Protein AF-A9U5Z5-F1 (afdb_monomer)

Sequence (69 aa):
MSWEAMLPMGIISAMIFVMGTSQYVVHTSIYGKPKHPRHDAWDRAMDERDARLKEEYEKSQSNKQRSIS

Secondary structure (DSSP, 8-state):
--HHHHHHHHHHHHHHHHHHHHHHHHHHHHHSSPPPTT--HHHHHHHHHHHHHHHHHHHHHHHHHHTT-

Solvent-accessible surface area (backbone atoms only — not comparable to full-atom values): 4062 Å² total; per-residue (Å²): 128,70,67,74,57,46,57,62,52,50,51,53,51,51,51,54,51,50,55,57,49,50,55,49,51,54,41,27,69,76,70,73,42,74,80,71,84,82,73,46,76,65,54,51,55,47,54,56,48,52,53,54,53,49,54,53,49,52,52,51,52,54,53,52,53,63,74,72,109

Radius of gyration: 22.91 Å; Cα contacts (8 Å, |Δi|>4): 10; chains: 1; bounding box: 41×28×69 Å

InterPro domains:
  IPR017384 NADH dehydrogenase [ubiquinone] (complex I), alpha subcomplex subunit 1 [PF15879] (3-54)
  IPR017384 NADH dehydrogenase [ubiquinone] (complex I), alpha subcomplex subunit 1 [PTHR17098] (1-64)

Nearest PDB structures (foldseek):
  8bef-assembly1_a  TM=9.369E-01  e=1.824E-04  Arabid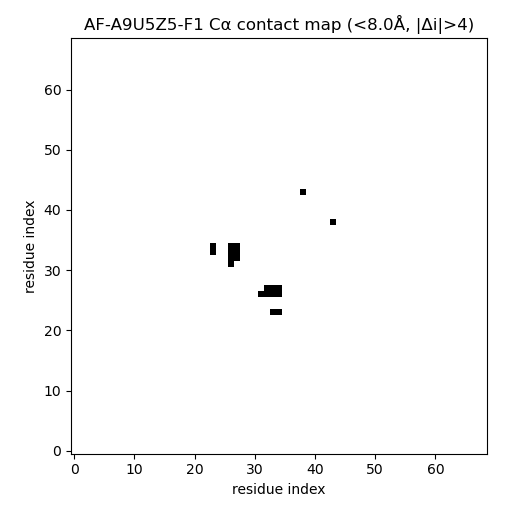opsis thaliana

Foldseek 3Di:
DVVVVVVVVVVVVVVVVCVVVVVQVVVCVPVVDGDDPPCDPVNVVVVVVVVVVVVVVVVVVVVVVVVVD

pLDDT: mean 86.78, std 8.24, range [55.62, 96.5]

Mean predicted aligned error: 8.29 Å

Organism: Physcomitrium patens (NCBI:txid3218)

Structure (mmCIF, N/CA/C/O backbone):
data_AF-A9U5Z5-F1
#
_entry.id   AF-A9U5Z5-F1
#
loop_
_atom_site.group_PDB
_atom_site.id
_atom_site.type_symbol
_atom_site.label_atom_id
_atom_site.label_alt_id
_atom_site.label_comp_id
_atom_site.label_asym_id
_atom_site.label_entity_id
_atom_site.label_seq_id
_atom_site.pdbx_PDB_ins_code
_atom_site.Cartn_x
_atom_site.Cartn_y
_atom_site.Cartn_z
_atom_site.occupancy
_atom_site.B_iso_or_equiv
_atom_site.auth_seq_id
_atom_site.auth_comp_id
_atom_site.auth_asym_id
_atom_site.auth_atom_id
_atom_site.pdbx_PDB_model_num
ATOM 1 N N . MET A 1 1 ? 23.490 1.562 -33.086 1.00 60.81 1 MET A N 1
ATOM 2 C CA . MET A 1 1 ? 22.199 0.897 -33.369 1.00 60.81 1 MET A CA 1
ATOM 3 C C . MET A 1 1 ? 21.502 0.357 -32.114 1.00 60.81 1 MET A C 1
ATOM 5 O O . MET A 1 1 ? 20.285 0.344 -32.101 1.00 60.81 1 MET A O 1
ATOM 9 N N . SER A 1 2 ? 22.199 -0.035 -31.036 1.00 72.69 2 SER A N 1
ATOM 10 C CA . SER A 1 2 ? 21.555 -0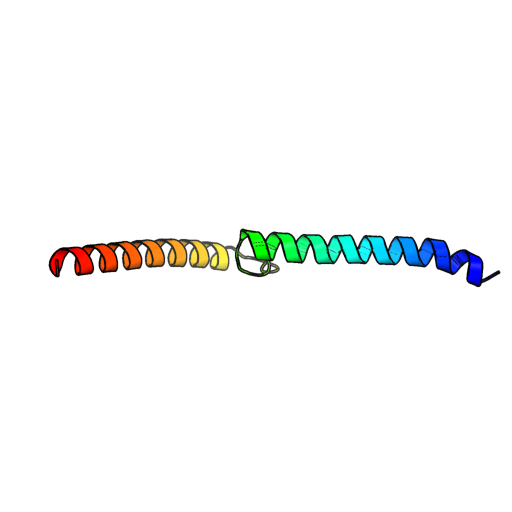.488 -29.781 1.00 72.69 2 SER A CA 1
ATOM 11 C C . SER A 1 2 ? 21.137 0.638 -28.819 1.00 72.69 2 SER A C 1
ATOM 13 O O . SER A 1 2 ? 20.155 0.494 -28.099 1.00 72.69 2 SER A O 1
ATOM 15 N N . TRP A 1 3 ? 21.843 1.773 -28.817 1.00 79.69 3 TRP A N 1
ATOM 16 C CA . TRP A 1 3 ? 21.584 2.881 -27.884 1.00 79.69 3 TRP A CA 1
ATOM 17 C C . TRP A 1 3 ? 20.259 3.619 -28.144 1.00 79.69 3 TRP A C 1
ATOM 19 O O . TRP A 1 3 ? 19.556 3.983 -27.207 1.00 79.69 3 TRP A O 1
ATOM 29 N N . GLU A 1 4 ? 19.863 3.778 -29.408 1.00 82.50 4 GLU A N 1
ATOM 30 C CA . GLU A 1 4 ? 18.605 4.447 -29.785 1.00 82.50 4 GLU A CA 1
ATOM 31 C C . GLU A 1 4 ? 17.366 3.677 -29.302 1.00 82.50 4 GLU A C 1
ATOM 33 O O . GLU A 1 4 ? 16.352 4.286 -28.975 1.00 82.50 4 GLU A O 1
ATOM 38 N N . ALA A 1 5 ? 17.461 2.349 -29.174 1.00 86.75 5 ALA A N 1
ATOM 39 C CA . ALA A 1 5 ? 16.389 1.507 -28.649 1.00 86.75 5 ALA A CA 1
ATOM 40 C C . ALA A 1 5 ? 16.269 1.559 -27.112 1.00 86.75 5 ALA A C 1
ATOM 42 O O . ALA A 1 5 ? 15.225 1.203 -26.566 1.00 86.75 5 ALA A O 1
ATOM 43 N N . MET A 1 6 ? 17.296 2.027 -26.393 1.00 89.75 6 MET A N 1
ATOM 44 C CA . MET A 1 6 ? 17.247 2.129 -24.928 1.00 89.75 6 MET A CA 1
ATOM 45 C C . MET A 1 6 ? 16.326 3.251 -24.451 1.00 89.75 6 MET A C 1
ATOM 47 O O . MET A 1 6 ? 15.681 3.103 -23.416 1.00 89.75 6 MET A O 1
ATOM 51 N N . LEU A 1 7 ? 16.223 4.347 -25.206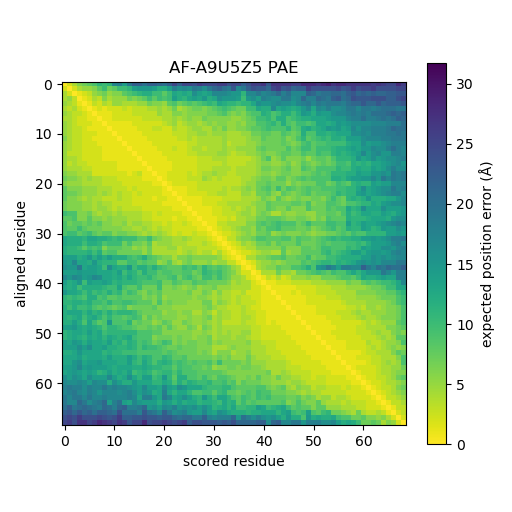 1.00 91.06 7 LEU A N 1
ATOM 52 C CA . LEU A 1 7 ? 15.368 5.482 -24.857 1.00 91.06 7 LEU A CA 1
ATOM 53 C C . LEU A 1 7 ? 13.873 5.098 -24.788 1.00 91.06 7 LEU A C 1
ATOM 55 O O . LEU A 1 7 ? 13.268 5.297 -23.731 1.00 91.06 7 LEU A O 1
ATOM 59 N N . PRO A 1 8 ? 13.263 4.485 -25.824 1.00 93.56 8 PRO A N 1
ATOM 60 C CA . PRO A 1 8 ? 11.872 4.045 -25.737 1.00 93.56 8 PRO A CA 1
ATOM 61 C C . PRO A 1 8 ? 11.669 2.937 -24.694 1.00 93.56 8 PRO A C 1
ATOM 63 O O . PRO A 1 8 ? 10.680 2.965 -23.963 1.00 93.56 8 PRO A O 1
ATOM 66 N N . MET A 1 9 ? 12.617 2.005 -24.544 1.00 94.62 9 MET A N 1
ATOM 67 C CA . MET A 1 9 ? 12.530 0.953 -23.520 1.00 94.62 9 MET A CA 1
ATOM 68 C C . MET A 1 9 ? 12.588 1.511 -22.091 1.00 94.62 9 MET A C 1
ATOM 70 O O . MET A 1 9 ? 11.880 1.023 -21.205 1.00 94.62 9 MET A O 1
ATOM 74 N N . GLY A 1 10 ? 13.386 2.556 -21.864 1.00 93.94 10 GLY A N 1
ATOM 75 C CA . GLY A 1 10 ? 13.468 3.257 -20.585 1.00 93.94 10 GLY A CA 1
ATOM 76 C C . GLY A 1 10 ? 12.157 3.950 -20.224 1.00 93.94 10 GLY A C 1
ATOM 77 O O . GLY A 1 10 ? 11.692 3.826 -19.092 1.00 93.94 10 GLY A O 1
ATOM 78 N N . ILE A 1 11 ? 11.510 4.597 -21.198 1.00 95.56 11 ILE A N 1
ATOM 79 C CA . ILE A 1 11 ? 10.202 5.237 -21.002 1.00 95.56 11 ILE A CA 1
ATOM 80 C C . ILE A 1 11 ? 9.140 4.189 -20.650 1.00 95.56 11 ILE A C 1
ATOM 82 O O . ILE A 1 11 ? 8.419 4.358 -19.669 1.00 95.56 11 ILE A O 1
ATOM 86 N N . ILE A 1 12 ? 9.072 3.080 -21.393 1.00 96.31 12 ILE A N 1
ATOM 87 C CA . ILE A 1 12 ? 8.106 2.002 -21.124 1.00 96.31 12 ILE A CA 1
ATOM 88 C C . ILE A 1 12 ? 8.318 1.420 -19.720 1.00 96.31 12 ILE A C 1
ATOM 90 O O . ILE A 1 12 ? 7.360 1.262 -18.962 1.00 96.31 12 ILE A O 1
ATOM 94 N N . SER A 1 13 ? 9.570 1.161 -19.340 1.00 95.19 13 SER A N 1
ATOM 95 C CA . SER A 1 13 ? 9.903 0.631 -18.012 1.00 95.19 13 SER A CA 1
ATOM 96 C C . SER A 1 13 ? 9.512 1.602 -16.897 1.00 95.19 13 SER A C 1
ATOM 98 O O . SER A 1 13 ? 8.921 1.190 -15.898 1.00 95.19 13 SER A O 1
ATOM 100 N N . ALA A 1 14 ? 9.776 2.899 -17.084 1.00 95.50 14 ALA A N 1
ATOM 101 C CA . ALA A 1 14 ? 9.372 3.933 -16.138 1.00 95.50 14 ALA A CA 1
ATOM 102 C C . ALA A 1 14 ? 7.846 3.988 -15.978 1.00 95.50 14 ALA A C 1
ATOM 104 O O . ALA A 1 14 ? 7.349 4.079 -14.857 1.00 95.50 14 ALA A O 1
ATOM 105 N N . MET A 1 15 ? 7.090 3.872 -17.073 1.00 96.50 15 MET A N 1
ATOM 106 C CA . MET A 1 15 ? 5.626 3.876 -17.018 1.00 96.50 15 MET A CA 1
ATOM 107 C C . MET A 1 15 ? 5.067 2.660 -16.271 1.00 96.50 15 MET A C 1
ATOM 109 O O . MET A 1 15 ? 4.192 2.819 -15.420 1.00 96.50 15 MET A O 1
ATOM 113 N N . ILE A 1 16 ? 5.603 1.459 -16.514 1.00 96.31 16 ILE A N 1
ATOM 114 C CA . ILE A 1 16 ? 5.200 0.245 -15.781 1.00 96.31 16 ILE A CA 1
ATOM 115 C C . ILE A 1 16 ? 5.511 0.393 -14.285 1.00 96.31 16 ILE A C 1
ATOM 117 O O . ILE A 1 16 ? 4.684 0.056 -13.435 1.00 96.31 16 ILE A O 1
ATOM 121 N N . PHE A 1 17 ? 6.676 0.950 -13.953 1.00 95.94 17 PHE A N 1
ATOM 122 C CA . PHE A 1 17 ? 7.072 1.187 -12.569 1.00 95.94 17 PHE A CA 1
ATOM 123 C C . PHE A 1 17 ? 6.131 2.167 -11.852 1.00 95.94 17 PHE A C 1
ATOM 125 O O . PHE A 1 17 ? 5.662 1.887 -10.744 1.00 95.94 17 PHE A O 1
ATOM 132 N N . VAL A 1 18 ? 5.799 3.293 -12.491 1.00 95.75 18 VAL A N 1
ATOM 133 C CA . VAL A 1 18 ? 4.861 4.282 -11.935 1.00 95.75 18 VAL A CA 1
ATOM 134 C C . VAL A 1 18 ? 3.469 3.676 -11.763 1.00 95.75 18 VAL A C 1
ATOM 136 O O . VAL A 1 18 ? 2.822 3.896 -10.740 1.00 95.75 18 VAL A O 1
ATOM 139 N N . MET A 1 19 ? 3.011 2.853 -12.706 1.00 94.94 19 MET A N 1
ATOM 140 C CA . MET A 1 19 ? 1.718 2.176 -12.598 1.00 94.94 19 MET A CA 1
ATOM 141 C C . MET A 1 19 ? 1.654 1.242 -11.379 1.00 94.94 19 MET A C 1
ATOM 143 O O . MET A 1 19 ? 0.692 1.303 -10.616 1.00 94.94 19 MET A O 1
ATOM 147 N N . GLY A 1 20 ? 2.678 0.415 -11.150 1.00 90.06 20 GLY A N 1
ATOM 148 C CA . GLY A 1 20 ? 2.701 -0.500 -10.002 1.00 90.06 20 GLY A CA 1
ATOM 149 C C . GLY A 1 20 ? 2.802 0.227 -8.657 1.00 90.06 20 GLY A C 1
ATOM 150 O O . GLY A 1 20 ? 2.069 -0.071 -7.712 1.00 90.06 20 GLY A O 1
ATOM 151 N N . THR A 1 21 ? 3.687 1.221 -8.577 1.00 91.38 21 THR A N 1
ATOM 152 C CA . THR A 1 21 ? 3.930 1.973 -7.336 1.00 91.38 21 THR A CA 1
ATOM 153 C C . THR A 1 21 ? 2.771 2.892 -6.966 1.00 91.38 21 THR A C 1
ATOM 155 O O . THR A 1 21 ? 2.390 2.942 -5.797 1.00 91.38 21 THR A O 1
ATOM 158 N N . SER A 1 22 ? 2.153 3.567 -7.940 1.00 91.25 22 SER A N 1
ATOM 159 C CA . SER A 1 22 ? 0.992 4.434 -7.691 1.00 91.25 22 SER A CA 1
ATOM 160 C C . SER A 1 22 ? -0.176 3.663 -7.076 1.00 91.25 22 SER A C 1
ATOM 162 O O . SER A 1 22 ? -0.750 4.111 -6.084 1.00 91.25 22 SER A O 1
ATOM 164 N N . GLN A 1 23 ? -0.481 2.468 -7.589 1.00 87.88 23 GLN A N 1
ATOM 165 C CA . GLN A 1 23 ? -1.537 1.614 -7.040 1.00 87.88 23 GLN A CA 1
ATOM 166 C C . GLN A 1 23 ? -1.251 1.203 -5.590 1.00 87.88 23 GLN A C 1
ATOM 168 O O . GLN A 1 23 ? -2.155 1.221 -4.752 1.00 87.88 23 GLN A O 1
ATOM 173 N N . TYR A 1 24 ? 0.003 0.870 -5.277 1.00 88.06 24 TYR A N 1
ATOM 174 C CA . TYR A 1 24 ? 0.415 0.509 -3.922 1.00 88.06 24 TYR A CA 1
ATOM 175 C C . TYR A 1 24 ? 0.286 1.684 -2.943 1.00 88.06 24 TYR A C 1
ATOM 177 O O . TYR A 1 24 ? -0.280 1.530 -1.856 1.00 88.06 24 TYR A O 1
ATOM 185 N N . VAL A 1 25 ? 0.774 2.864 -3.337 1.00 89.31 25 VAL A N 1
ATOM 186 C CA . VAL A 1 25 ? 0.750 4.072 -2.500 1.00 89.31 25 VAL A CA 1
ATOM 187 C C . VAL A 1 25 ? -0.685 4.514 -2.229 1.00 89.31 25 VAL A C 1
ATOM 189 O O . VAL A 1 25 ? -1.033 4.757 -1.076 1.00 89.31 25 VAL A O 1
ATOM 192 N N . VAL A 1 26 ? -1.535 4.557 -3.258 1.00 90.81 26 VAL A N 1
ATOM 193 C CA . VAL A 1 26 ? -2.941 4.965 -3.117 1.00 90.81 26 VAL A CA 1
ATOM 194 C C . VAL A 1 26 ? -3.733 3.982 -2.251 1.00 90.81 26 VAL A C 1
ATOM 196 O O . VAL A 1 26 ? -4.520 4.397 -1.405 1.00 90.81 26 VAL A O 1
ATOM 199 N N . HIS A 1 27 ? -3.526 2.671 -2.404 1.00 88.75 27 HIS A N 1
ATOM 200 C CA . HIS A 1 27 ? -4.233 1.701 -1.564 1.00 88.75 27 HIS A CA 1
ATOM 201 C C . HIS A 1 27 ? -3.806 1.799 -0.095 1.00 88.75 27 HIS A C 1
ATOM 203 O O . HIS A 1 27 ? -4.642 1.748 0.807 1.00 88.75 27 HIS A O 1
ATOM 209 N N . THR A 1 28 ? -2.504 1.957 0.142 1.00 89.06 28 THR A N 1
ATOM 210 C CA . THR A 1 28 ? -1.962 2.067 1.498 1.00 89.06 28 THR A CA 1
ATOM 211 C C . THR A 1 28 ? -2.399 3.370 2.168 1.00 89.06 28 THR A C 1
ATOM 213 O O . THR A 1 28 ? -2.668 3.359 3.365 1.00 89.06 28 THR A O 1
ATOM 216 N N . SER A 1 29 ? -2.544 4.473 1.424 1.00 87.19 29 SER A N 1
ATOM 217 C CA . SER A 1 29 ? -3.015 5.742 1.991 1.00 87.19 29 SER A CA 1
ATOM 218 C C . SER A 1 29 ? -4.505 5.733 2.343 1.00 87.19 29 SER A C 1
ATOM 220 O O . SER A 1 29 ? -4.876 6.287 3.373 1.00 87.19 29 SER A O 1
ATOM 222 N N . ILE A 1 30 ? -5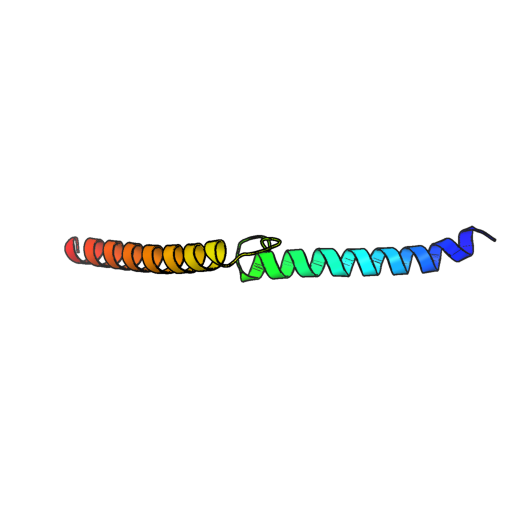.355 5.091 1.533 1.00 88.62 30 ILE A N 1
ATOM 223 C CA . ILE A 1 30 ? -6.809 5.053 1.768 1.00 88.62 30 ILE A CA 1
ATOM 224 C C . ILE A 1 30 ? -7.174 4.067 2.881 1.00 88.62 30 ILE A C 1
ATOM 226 O O . ILE A 1 30 ? -7.954 4.396 3.769 1.00 88.62 30 ILE A O 1
ATOM 230 N N . TYR A 1 31 ? -6.629 2.850 2.832 1.00 82.88 31 TYR A N 1
ATOM 231 C CA . TYR A 1 31 ? -7.031 1.771 3.741 1.00 82.88 31 TYR A CA 1
ATOM 232 C C . TYR A 1 31 ? -6.086 1.601 4.934 1.00 82.88 31 TYR A C 1
ATOM 234 O O . TYR A 1 31 ? -6.337 0.764 5.798 1.00 82.88 31 TYR A O 1
ATOM 242 N N . GLY A 1 32 ? -4.968 2.334 4.971 1.00 84.56 32 GLY A N 1
ATOM 243 C CA . GLY A 1 32 ? -3.938 2.213 6.008 1.00 84.56 32 GLY A CA 1
ATOM 244 C C . GLY A 1 32 ? -3.154 0.895 5.977 1.00 84.56 32 GLY A C 1
ATOM 245 O O . GLY A 1 32 ? -2.213 0.728 6.750 1.00 84.56 32 GLY A O 1
ATOM 246 N N . LYS A 1 33 ? -3.518 -0.044 5.091 1.00 82.69 33 LYS A N 1
ATOM 247 C CA . LYS A 1 33 ? -2.862 -1.341 4.906 1.00 82.69 33 LYS A CA 1
ATOM 248 C C . LYS A 1 33 ? -2.610 -1.636 3.421 1.00 82.69 33 LYS A C 1
ATOM 250 O O . LYS A 1 33 ? -3.416 -1.241 2.567 1.00 82.69 33 LYS A O 1
ATOM 255 N N . PRO A 1 34 ? -1.510 -2.334 3.085 1.00 85.25 34 PRO A N 1
ATOM 256 C CA . PRO A 1 34 ? -1.292 -2.819 1.728 1.00 85.25 34 PRO A CA 1
ATOM 257 C C . PRO A 1 34 ? -2.418 -3.779 1.320 1.00 85.25 34 PRO A C 1
ATOM 259 O O . PRO A 1 34 ? -2.990 -4.486 2.153 1.00 85.25 34 PRO A O 1
ATOM 262 N N .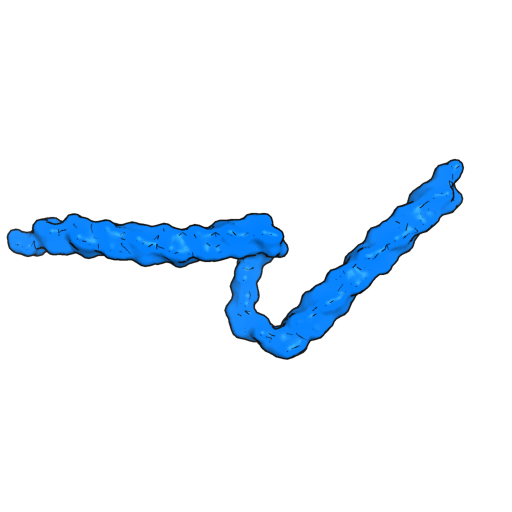 LYS A 1 35 ? -2.757 -3.793 0.027 1.00 82.00 35 LYS A N 1
ATOM 263 C CA . LYS A 1 35 ? -3.836 -4.636 -0.505 1.00 82.00 35 LYS A CA 1
ATOM 264 C C . LYS A 1 35 ? -3.510 -6.110 -0.293 1.00 82.00 35 LYS A C 1
ATOM 266 O O . LYS A 1 35 ? -2.482 -6.569 -0.785 1.00 82.00 35 LYS A O 1
ATOM 271 N N . HIS A 1 36 ? -4.391 -6.850 0.383 1.00 80.69 36 HIS A N 1
ATOM 272 C CA . HIS A 1 36 ? -4.215 -8.289 0.565 1.00 80.69 36 HIS A CA 1
ATOM 273 C C . HIS A 1 36 ? -4.457 -9.019 -0.769 1.00 80.69 36 HIS A C 1
ATOM 275 O O . HIS A 1 36 ? -5.555 -8.918 -1.332 1.00 80.69 36 HIS A O 1
ATOM 281 N N . PRO A 1 37 ? -3.458 -9.724 -1.328 1.00 76.81 37 PRO A N 1
ATOM 282 C CA . PRO A 1 37 ? -3.668 -10.542 -2.514 1.00 76.81 37 PRO A CA 1
ATOM 283 C C . PRO A 1 37 ? -4.563 -11.731 -2.156 1.00 76.81 37 PRO A C 1
ATOM 285 O O . PRO A 1 37 ? -4.307 -12.402 -1.168 1.00 76.81 37 PRO A O 1
ATOM 288 N N . ARG A 1 38 ? -5.567 -12.030 -2.991 1.00 70.25 38 ARG A N 1
ATOM 289 C CA . ARG A 1 38 ? -6.480 -13.179 -2.807 1.00 70.25 38 ARG A CA 1
ATOM 290 C C . ARG A 1 38 ? -7.306 -13.134 -1.512 1.00 70.25 38 ARG A C 1
ATOM 292 O O . ARG A 1 38 ? -7.471 -14.159 -0.870 1.00 70.25 38 ARG A O 1
ATOM 299 N N . HIS A 1 39 ? -7.862 -11.963 -1.198 1.00 81.25 39 HIS A N 1
ATOM 300 C CA . HIS A 1 39 ? -8.852 -11.787 -0.130 1.00 81.25 39 HIS A CA 1
ATOM 301 C C . HIS A 1 39 ? -10.041 -12.732 -0.338 1.00 81.25 39 HIS A C 1
ATOM 303 O O . HIS A 1 39 ? -10.821 -12.570 -1.286 1.00 81.25 39 HIS A O 1
ATOM 309 N N . ASP A 1 40 ? -10.126 -13.764 0.495 1.00 86.62 40 ASP A N 1
ATOM 310 C CA . ASP A 1 40 ? -11.139 -14.802 0.366 1.00 86.62 40 ASP A CA 1
ATOM 311 C C . ASP A 1 40 ? -12.416 -14.451 1.157 1.00 86.62 40 ASP A C 1
ATOM 313 O O . ASP A 1 40 ? -12.610 -13.332 1.643 1.00 86.62 40 ASP A O 1
ATOM 317 N N . ALA A 1 41 ? -13.384 -15.368 1.191 1.00 88.88 41 ALA A N 1
ATOM 318 C CA . ALA A 1 41 ? -14.631 -15.131 1.918 1.00 88.88 41 ALA A CA 1
ATOM 319 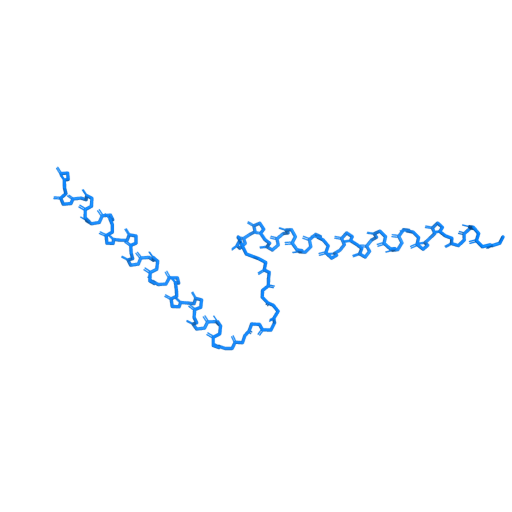C C . ALA A 1 41 ? -14.424 -15.083 3.443 1.00 88.88 41 ALA A C 1
ATOM 321 O O . ALA A 1 41 ? -15.171 -14.394 4.136 1.00 88.88 41 ALA A O 1
ATOM 322 N N . TRP A 1 42 ? -13.418 -15.795 3.956 1.00 89.31 42 TRP A N 1
ATOM 323 C CA . TRP A 1 42 ? -13.096 -15.817 5.375 1.00 89.31 42 TRP A CA 1
ATOM 324 C C . TRP A 1 42 ? -12.435 -14.508 5.803 1.00 89.31 42 TRP A C 1
ATOM 326 O O . TRP A 1 42 ? -12.839 -13.924 6.807 1.00 89.31 42 TRP A O 1
ATOM 336 N N . ASP A 1 43 ? -11.504 -13.992 5.001 1.00 86.56 43 ASP A N 1
ATOM 337 C CA . ASP A 1 43 ? -10.847 -12.713 5.261 1.00 86.56 43 ASP A CA 1
ATOM 338 C C . ASP A 1 43 ? -11.853 -11.555 5.293 1.00 86.56 43 ASP A C 1
ATOM 340 O O . ASP A 1 43 ? -11.775 -10.689 6.163 1.00 86.56 43 ASP A O 1
ATOM 344 N N . ARG A 1 44 ? -12.852 -11.562 4.394 1.00 86.19 44 ARG A N 1
ATOM 345 C CA . ARG A 1 44 ? -13.958 -10.587 4.425 1.00 86.19 44 ARG A CA 1
ATOM 346 C C . ARG A 1 44 ? -14.762 -10.666 5.716 1.00 86.19 44 ARG A C 1
ATOM 348 O O . ARG A 1 44 ? -15.007 -9.637 6.341 1.00 86.19 44 ARG A O 1
ATOM 355 N N . ALA A 1 45 ? -15.144 -11.873 6.128 1.00 90.06 45 ALA A N 1
ATOM 356 C CA . ALA A 1 45 ? -15.897 -12.070 7.363 1.00 90.06 45 ALA A CA 1
ATOM 357 C C . ALA A 1 45 ? -15.095 -11.629 8.601 1.00 90.06 45 ALA A C 1
ATOM 359 O O . ALA A 1 45 ? -15.663 -11.076 9.544 1.00 90.06 45 ALA A O 1
ATOM 360 N N . MET A 1 46 ? -13.777 -11.837 8.588 1.00 90.81 46 MET A N 1
ATOM 361 C CA . MET A 1 46 ? -12.885 -11.392 9.657 1.00 90.81 46 MET A CA 1
ATOM 362 C C . MET A 1 46 ? -12.715 -9.872 9.687 1.00 90.81 46 MET A C 1
ATOM 364 O O . MET A 1 46 ? -12.834 -9.287 10.762 1.00 90.81 46 MET A O 1
ATOM 368 N N . ASP A 1 47 ? -12.528 -9.219 8.537 1.00 87.44 47 ASP A N 1
ATOM 369 C CA . ASP A 1 47 ? -12.455 -7.754 8.454 1.00 87.44 47 ASP A CA 1
ATOM 370 C C . ASP A 1 47 ? -13.760 -7.097 8.960 1.00 87.44 47 ASP A C 1
ATOM 372 O O . ASP A 1 47 ? -13.719 -6.118 9.709 1.00 87.44 47 ASP A O 1
ATOM 376 N N . GLU A 1 48 ? -14.928 -7.654 8.614 1.00 89.88 48 GLU A 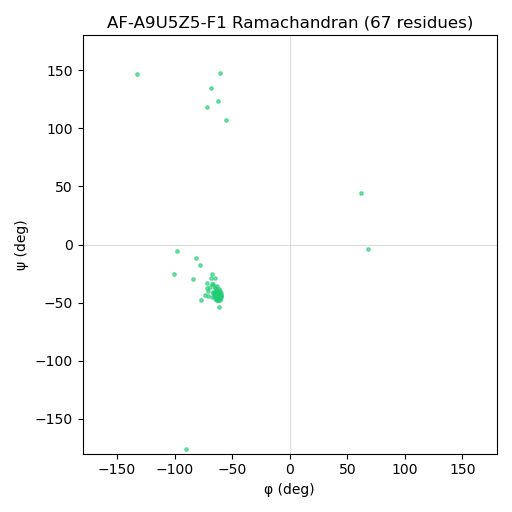N 1
ATOM 377 C CA . GLU A 1 48 ? -16.227 -7.175 9.112 1.00 89.88 48 GLU A CA 1
ATOM 378 C C . GLU A 1 48 ? -16.388 -7.367 10.624 1.00 89.88 48 GLU A C 1
ATOM 380 O O . GLU A 1 48 ? -16.915 -6.491 11.318 1.00 89.88 48 GLU A O 1
ATOM 385 N N . ARG A 1 49 ? -15.937 -8.510 11.152 1.00 92.75 49 ARG A N 1
ATOM 386 C CA . ARG A 1 49 ? -15.951 -8.783 12.592 1.00 92.75 49 ARG A CA 1
ATOM 387 C C . ARG A 1 49 ? -15.078 -7.781 13.342 1.00 92.75 49 ARG A C 1
ATOM 389 O O . ARG A 1 49 ? -15.523 -7.215 14.339 1.00 92.75 49 ARG A O 1
ATOM 396 N N . ASP A 1 50 ? -13.859 -7.558 12.867 1.00 92.38 50 ASP A N 1
ATOM 397 C CA . ASP A 1 50 ? -12.897 -6.683 13.532 1.00 92.38 50 ASP A CA 1
ATOM 398 C C . ASP A 1 50 ? -13.367 -5.217 13.512 1.00 92.38 50 ASP A C 1
ATOM 400 O O . ASP A 1 50 ? -13.190 -4.504 14.502 1.00 92.38 50 ASP A O 1
ATOM 404 N N . ALA A 1 51 ? -14.060 -4.783 12.450 1.00 89.75 51 ALA A N 1
ATOM 405 C CA . ALA A 1 51 ? -14.708 -3.471 12.405 1.00 89.75 51 ALA A CA 1
ATOM 406 C C . ALA A 1 51 ? -15.776 -3.309 13.505 1.00 89.75 51 ALA A C 1
ATOM 408 O O . ALA A 1 51 ? -15.763 -2.313 14.231 1.00 89.75 51 ALA A O 1
ATOM 409 N N . ARG A 1 52 ? -16.651 -4.309 13.692 1.00 92.06 52 ARG A N 1
ATOM 410 C CA . ARG A 1 52 ? -17.690 -4.283 14.743 1.00 92.06 52 ARG A CA 1
ATOM 411 C C . ARG A 1 52 ? -17.088 -4.248 16.147 1.00 92.06 52 ARG A C 1
ATOM 413 O O . ARG A 1 52 ? -17.491 -3.427 16.967 1.00 92.06 52 ARG A O 1
ATOM 420 N N . LEU A 1 53 ? -16.087 -5.090 16.408 1.00 93.44 53 LEU A N 1
ATOM 421 C CA . LEU A 1 53 ? -15.410 -5.141 17.709 1.00 93.44 53 LEU A CA 1
ATOM 422 C C . LEU A 1 53 ? -14.724 -3.816 18.054 1.00 93.44 53 LEU A C 1
ATOM 424 O O . LEU A 1 53 ? -14.750 -3.384 19.207 1.00 93.44 53 LEU A O 1
ATOM 428 N N . LYS A 1 54 ? -14.132 -3.146 17.060 1.00 93.06 54 LYS A N 1
ATOM 429 C CA . LYS A 1 54 ? -13.507 -1.837 17.259 1.00 93.06 54 LYS A CA 1
ATOM 430 C C . LYS A 1 54 ? -14.532 -0.777 17.668 1.00 93.06 54 LYS A C 1
ATOM 432 O O . LYS A 1 54 ? -14.294 -0.051 18.631 1.00 93.06 54 LYS A O 1
ATOM 437 N N . GLU A 1 55 ? -15.686 -0.727 17.004 1.00 92.12 55 GLU A N 1
ATOM 438 C CA . GLU A 1 55 ? -16.766 0.199 17.369 1.00 92.12 55 GLU A CA 1
ATOM 439 C C . GLU A 1 55 ? -17.313 -0.0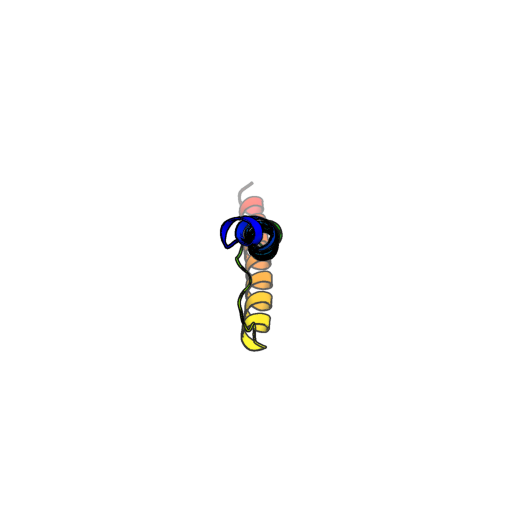63 18.780 1.00 92.12 55 GLU A C 1
ATOM 441 O O . GLU A 1 55 ? -17.574 0.872 19.540 1.00 92.12 55 GLU A O 1
ATOM 446 N N . GLU A 1 56 ? -17.500 -1.332 19.147 1.00 92.88 56 GLU A N 1
ATOM 447 C CA . GLU A 1 56 ? -17.952 -1.724 20.486 1.00 92.88 56 GLU A CA 1
ATOM 448 C C . GLU A 1 56 ? -16.940 -1.327 21.565 1.00 92.88 56 GLU A C 1
ATOM 450 O O . GLU A 1 56 ? -17.321 -0.816 22.626 1.00 92.88 56 GLU A O 1
ATOM 455 N N . TYR A 1 57 ? -15.647 -1.503 21.285 1.00 90.81 57 TYR A N 1
ATOM 456 C CA . TYR A 1 57 ? -14.577 -1.073 22.173 1.00 90.81 57 TYR A CA 1
ATOM 457 C C . TYR A 1 57 ? -14.576 0.449 22.355 1.00 90.81 57 TYR A C 1
ATOM 459 O O . TYR A 1 57 ? -14.566 0.929 23.489 1.00 90.81 57 TYR A O 1
ATOM 467 N N . GLU A 1 58 ? -14.659 1.221 21.270 1.00 90.19 58 GLU A N 1
ATOM 468 C CA . GLU A 1 58 ? -14.697 2.690 21.318 1.00 90.19 58 GLU A CA 1
ATOM 469 C C . GLU A 1 58 ? -15.917 3.213 22.094 1.00 90.19 58 GLU A C 1
ATOM 471 O O . GLU A 1 58 ? -15.783 4.092 22.953 1.00 90.19 58 GLU A O 1
ATOM 476 N N . LYS A 1 59 ? -17.101 2.621 21.880 1.00 89.38 59 LYS A N 1
ATOM 477 C CA . LYS A 1 59 ? -18.315 2.935 22.656 1.00 89.38 59 LYS A CA 1
ATOM 478 C C . LYS A 1 59 ? -18.135 2.623 24.140 1.00 89.38 59 LYS A C 1
ATOM 480 O O . LYS A 1 59 ? -18.509 3.435 24.987 1.00 89.38 59 LYS A O 1
ATOM 485 N N . SER A 1 60 ? -17.534 1.481 24.461 1.00 87.19 60 SER A N 1
ATOM 486 C CA . SER A 1 60 ? -17.280 1.067 25.844 1.00 87.19 60 SER A CA 1
ATOM 487 C C . SER A 1 60 ? -16.304 2.010 26.554 1.00 87.19 60 SER A C 1
ATOM 489 O O . SER A 1 60 ? -16.540 2.378 27.705 1.00 87.19 60 SER A O 1
ATOM 491 N N . GLN A 1 61 ? -15.249 2.464 25.868 1.00 85.25 61 GLN A N 1
ATOM 492 C CA . GLN A 1 61 ? -14.311 3.462 26.398 1.00 85.25 61 GLN A CA 1
ATOM 493 C C . GLN A 1 61 ? -14.988 4.819 26.612 1.00 85.25 61 GLN A C 1
ATOM 495 O O . GLN A 1 61 ? -14.825 5.422 27.671 1.00 85.25 61 GLN A O 1
ATOM 500 N N . SER A 1 62 ? -15.800 5.277 25.654 1.00 82.31 62 SER A N 1
ATOM 501 C CA . SER A 1 62 ? -16.580 6.513 25.799 1.00 82.31 62 SER A CA 1
ATOM 502 C C . SER A 1 62 ? -17.536 6.446 26.995 1.00 82.31 62 SER A C 1
ATOM 504 O O . SER A 1 62 ? -17.614 7.390 27.783 1.00 82.31 62 SER A O 1
ATOM 506 N N . ASN A 1 63 ? -18.221 5.314 27.178 1.00 84.38 63 ASN A N 1
ATOM 507 C CA . ASN A 1 63 ? -19.135 5.111 28.298 1.00 84.38 63 ASN A CA 1
ATOM 508 C C . ASN A 1 63 ? -18.398 5.069 29.647 1.00 84.38 63 ASN A C 1
ATOM 510 O O . ASN A 1 63 ? -18.838 5.686 30.613 1.00 84.38 63 ASN A O 1
ATOM 514 N N . LYS A 1 64 ? -17.236 4.408 29.701 1.00 82.19 64 LYS A N 1
ATOM 515 C CA . LYS A 1 64 ? -16.371 4.401 30.887 1.00 82.19 64 LYS A CA 1
ATOM 516 C C . LYS A 1 64 ? -15.861 5.803 31.229 1.00 82.19 64 LYS A C 1
ATOM 518 O O . LYS A 1 64 ? -15.864 6.178 32.393 1.00 82.19 64 LYS A O 1
ATOM 523 N N . GLN A 1 65 ? -15.467 6.595 30.233 1.00 78.94 65 GLN A N 1
ATOM 524 C CA . GLN A 1 65 ? -15.022 7.972 30.451 1.00 78.94 65 GLN A CA 1
ATOM 525 C C . GLN A 1 65 ? -16.152 8.853 31.007 1.00 78.94 65 GLN A C 1
ATOM 527 O O . GLN A 1 65 ? -15.915 9.635 31.924 1.00 78.94 65 GLN A O 1
ATOM 532 N N . ARG A 1 66 ? -17.382 8.688 30.500 1.00 71.44 66 ARG A N 1
ATOM 533 C CA . ARG A 1 66 ? -18.577 9.394 30.995 1.00 71.44 66 ARG A CA 1
ATOM 534 C C . ARG A 1 66 ? -18.999 8.998 32.405 1.00 71.44 66 ARG A C 1
ATOM 536 O O . ARG A 1 66 ? -19.658 9.789 33.057 1.00 71.44 66 ARG A O 1
ATOM 543 N N . SER A 1 67 ? -18.669 7.792 32.868 1.00 70.38 67 SER A N 1
ATOM 544 C CA . SER A 1 67 ? -18.978 7.386 34.245 1.00 70.38 67 SER A CA 1
ATOM 545 C C . SER A 1 67 ? -17.958 7.901 35.267 1.00 70.38 67 SER A C 1
ATOM 547 O O . SER A 1 67 ? -18.170 7.717 36.462 1.00 70.38 67 SER A O 1
ATOM 549 N N . ILE A 1 68 ? -16.818 8.434 34.812 1.00 69.19 68 ILE A N 1
ATOM 550 C CA . ILE A 1 68 ? -15.724 8.931 35.663 1.00 69.19 68 ILE A CA 1
ATOM 551 C C . ILE A 1 68 ? -15.763 10.468 35.774 1.00 69.19 68 ILE A C 1
ATOM 553 O O . ILE A 1 68 ? -15.270 11.007 36.763 1.00 69.19 68 ILE A O 1
ATOM 557 N N . SER A 1 69 ? -16.342 11.162 34.785 1.00 55.62 69 SER A N 1
ATOM 558 C CA . SER A 1 69 ? -16.675 12.598 34.840 1.00 55.62 69 SER A CA 1
ATOM 559 C C . SER A 1 69 ? -17.971 12.856 35.597 1.00 55.62 69 SER A C 1
ATOM 561 O O . SER A 1 69 ? -18.0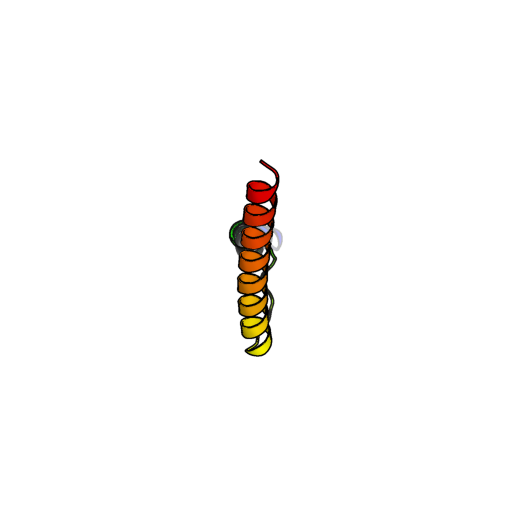08 13.828 36.376 1.00 55.62 69 SER A O 1
#